Protein AF-A0A3D2R875-F1 (afdb_monomer_lite)

Foldseek 3Di:
DPPPPPPPDDPPPPPPPPPPQQCPDPLNVLLVLLVVLLVVCVVLLVLLVVLLVVLVVVCVVPVVPVLSVVLNVLSVVLNVLSVVLVVVVCVLDPPCSSVSVDHDDPVCPVVSVVSSVVSVVSSCSSVVSSVSSVVVVDD

pLDDT: mean 90.29, std 15.41, range [46.0, 98.5]

Sequence (139 aa):
MRHFLILLISFTLTFFSCQENPKNTPEYAQMERILAIHDAVMPEMGTISGLIGQLEPAFVADSTLVNYAAAVEDLKMANGAMMQWMMDFSEDFTTDEIMGKTMIDSEKQNLLDRYEESANGLKLKILGAIEQAQDLTKD

Structure (mmCIF, N/CA/C/O backbone):
data_AF-A0A3D2R875-F1
#
_entry.id   AF-A0A3D2R875-F1
#
loop_
_atom_site.group_PDB
_atom_site.id
_atom_site.type_symbol
_atom_site.label_atom_id
_atom_site.label_alt_id
_atom_site.label_comp_id
_atom_site.label_asym_id
_atom_site.label_entity_id
_atom_site.label_seq_id
_atom_site.pdbx_PDB_ins_code
_atom_site.Cartn_x
_atom_site.Cartn_y
_atom_site.Cartn_z
_atom_site.occupancy
_atom_site.B_iso_or_equiv
_atom_site.auth_seq_id
_atom_site.auth_comp_id
_atom_site.auth_asym_id
_atom_site.auth_atom_id
_atom_site.pdbx_PDB_model_num
ATOM 1 N N . MET A 1 1 ? -39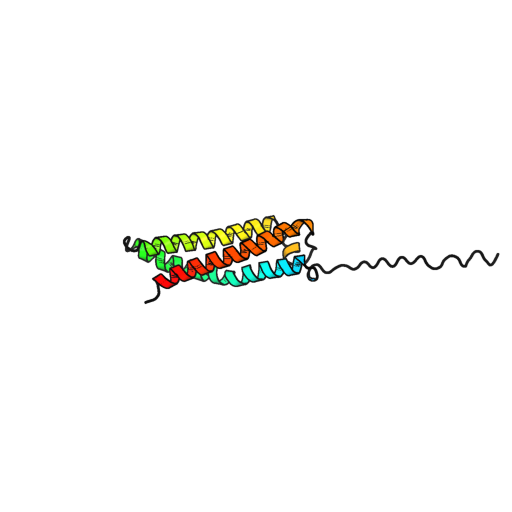.616 -3.653 69.480 1.00 53.38 1 MET A N 1
ATOM 2 C CA . MET A 1 1 ? -38.325 -3.609 68.758 1.00 53.38 1 MET A CA 1
ATOM 3 C C . MET A 1 1 ? -37.892 -5.018 68.356 1.00 53.38 1 MET A C 1
ATOM 5 O O . MET A 1 1 ? -37.170 -5.642 69.115 1.00 53.38 1 MET A O 1
ATOM 9 N N . ARG A 1 2 ? -38.374 -5.565 67.226 1.00 50.75 2 ARG A N 1
ATOM 10 C CA . ARG A 1 2 ? -37.778 -6.777 66.608 1.00 50.75 2 ARG A CA 1
ATOM 11 C C . ARG A 1 2 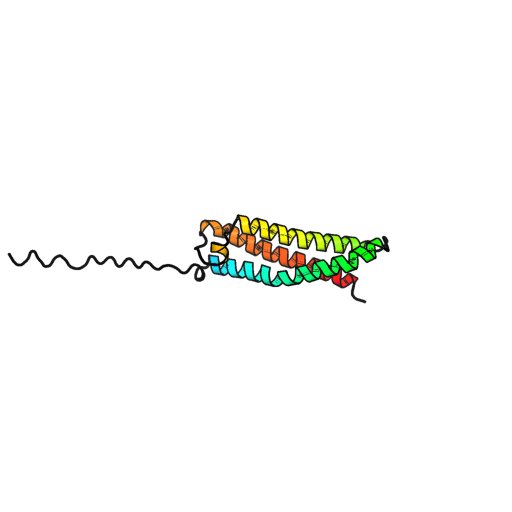? -38.252 -7.086 65.179 1.00 50.75 2 ARG A C 1
ATOM 13 O O . ARG A 1 2 ? -38.123 -8.214 64.740 1.00 50.75 2 ARG A O 1
ATOM 20 N 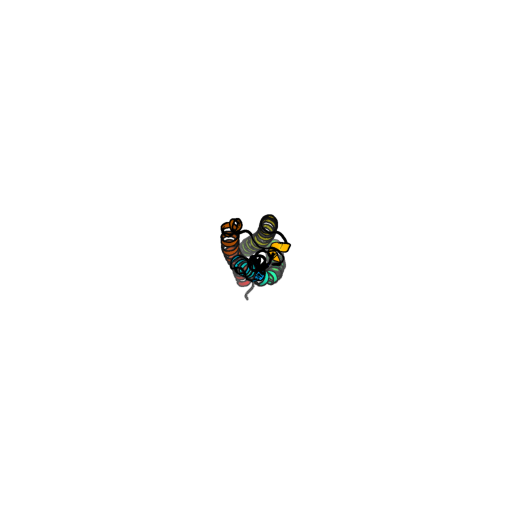N . HIS A 1 3 ? -38.813 -6.120 64.454 1.00 46.00 3 HIS A N 1
ATOM 21 C CA . HIS A 1 3 ? -39.193 -6.320 63.044 1.00 46.00 3 HIS A CA 1
ATOM 22 C C . HIS A 1 3 ? -38.714 -5.183 62.131 1.00 46.00 3 HIS A C 1
ATOM 24 O O . HIS A 1 3 ? -39.027 -5.167 60.952 1.00 46.00 3 HIS A O 1
ATOM 30 N N . PHE A 1 4 ? -37.904 -4.261 62.664 1.00 51.12 4 PHE A N 1
ATOM 31 C CA . PHE A 1 4 ? -37.353 -3.119 61.926 1.00 51.12 4 PHE A CA 1
ATOM 32 C C . PHE A 1 4 ? -35.918 -3.368 61.416 1.00 51.12 4 PHE A C 1
ATOM 34 O O . PHE A 1 4 ? -35.257 -2.448 60.960 1.00 51.12 4 PHE A O 1
ATOM 41 N N . LEU A 1 5 ? -35.411 -4.604 61.525 1.00 50.59 5 LEU A N 1
ATOM 42 C CA . LEU A 1 5 ? -34.001 -4.933 61.264 1.00 50.59 5 LEU A CA 1
ATOM 43 C C . LEU A 1 5 ? -33.792 -5.972 60.145 1.00 50.59 5 LEU A C 1
ATOM 45 O O . LEU A 1 5 ? -32.702 -6.518 60.025 1.00 50.59 5 LEU A O 1
ATOM 49 N N . ILE A 1 6 ? -34.828 -6.290 59.358 1.00 49.31 6 ILE A N 1
ATOM 50 C CA . ILE A 1 6 ? -34.774 -7.321 58.297 1.00 49.31 6 ILE A CA 1
ATOM 51 C C . ILE A 1 6 ? -35.348 -6.764 56.982 1.00 49.31 6 ILE A C 1
ATOM 53 O O . ILE A 1 6 ? -36.100 -7.413 56.269 1.00 49.31 6 ILE A O 1
ATOM 57 N N . LEU A 1 7 ? -35.022 -5.512 56.669 1.00 46.59 7 LEU A N 1
ATOM 58 C CA . LEU A 1 7 ? -35.281 -4.906 55.357 1.00 46.59 7 LEU A CA 1
ATOM 59 C C . LEU A 1 7 ? -34.003 -4.216 54.861 1.00 46.59 7 LEU A C 1
ATOM 61 O O . LEU A 1 7 ? -33.998 -3.082 54.401 1.00 46.59 7 LEU A O 1
ATOM 65 N N . LEU A 1 8 ? -32.887 -4.920 55.053 1.00 52.47 8 LEU A N 1
ATOM 66 C CA . LEU A 1 8 ? -31.530 -4.506 54.702 1.00 52.47 8 LEU A CA 1
ATOM 67 C C . LEU A 1 8 ? -30.850 -5.655 53.948 1.00 52.47 8 LEU A C 1
ATOM 69 O O . LEU A 1 8 ? -29.732 -6.049 54.252 1.00 52.47 8 LEU A O 1
ATOM 73 N N . ILE A 1 9 ? -31.581 -6.282 53.024 1.00 56.09 9 ILE A N 1
ATOM 74 C CA . ILE A 1 9 ? -31.073 -7.348 52.162 1.00 56.09 9 ILE A CA 1
ATOM 75 C C . ILE A 1 9 ? -31.725 -7.177 50.792 1.00 56.09 9 ILE A C 1
ATOM 77 O O . ILE A 1 9 ? -32.947 -7.127 50.684 1.00 56.09 9 ILE A O 1
ATOM 81 N N . SER A 1 10 ? -30.879 -7.156 49.765 1.00 56.84 10 SER A N 1
ATOM 82 C CA . SER A 1 10 ? -31.220 -7.187 48.341 1.00 56.84 10 SER A CA 1
ATOM 83 C C . SER A 1 10 ? -31.459 -5.839 47.656 1.00 56.84 10 SER A C 1
ATOM 85 O O . SER A 1 10 ? -32.489 -5.585 47.041 1.00 56.84 10 SER A O 1
ATOM 87 N N . PHE A 1 11 ? -30.431 -4.994 47.676 1.00 54.19 11 PHE A N 1
ATOM 88 C CA . PHE A 1 11 ? -30.123 -4.171 46.505 1.00 54.19 11 PHE A CA 1
ATOM 89 C C . PHE A 1 11 ? -28.633 -4.293 46.187 1.00 54.19 11 PHE A C 1
ATOM 91 O O . PHE A 1 11 ? -27.880 -3.326 46.159 1.00 54.19 11 PHE A O 1
ATOM 98 N N . THR A 1 12 ? -28.178 -5.532 45.999 1.00 58.62 12 THR A N 1
ATOM 99 C CA . THR A 1 12 ? -26.933 -5.777 45.276 1.00 58.62 12 THR A CA 1
ATOM 100 C C . THR A 1 12 ? -27.252 -5.606 43.797 1.00 58.62 12 THR A C 1
ATOM 102 O O . THR A 1 12 ? -27.551 -6.575 43.103 1.00 58.62 12 THR A O 1
ATOM 105 N N . LEU A 1 13 ? -27.232 -4.356 43.325 1.00 57.66 13 LEU A N 1
ATOM 106 C CA . LEU A 1 13 ? -26.944 -4.082 41.923 1.00 57.66 13 LEU A CA 1
ATOM 107 C C . LEU A 1 13 ? -25.549 -4.646 41.666 1.00 57.66 13 LEU A C 1
ATOM 109 O O . LEU A 1 13 ? -24.535 -4.016 41.964 1.00 57.66 13 LEU A O 1
ATOM 113 N N . THR A 1 14 ? -25.493 -5.874 41.169 1.00 51.88 14 THR A N 1
ATOM 114 C CA . THR A 1 14 ? -24.308 -6.380 40.496 1.00 51.88 14 THR A CA 1
ATOM 115 C C . THR A 1 14 ? -24.149 -5.540 39.238 1.00 51.88 14 THR A C 1
ATOM 117 O O . THR A 1 14 ? -24.734 -5.841 38.199 1.00 51.88 14 THR A O 1
ATOM 120 N N . PHE A 1 15 ? -23.392 -4.448 39.347 1.00 53.53 15 PHE A N 1
ATOM 121 C CA . PHE A 1 15 ? -22.738 -3.841 38.202 1.00 53.53 15 PHE A CA 1
ATOM 122 C C . PHE A 1 15 ? -21.812 -4.915 37.629 1.00 53.53 15 PHE A C 1
ATOM 124 O O . PHE A 1 15 ? -20.676 -5.074 38.074 1.00 53.53 15 PHE A O 1
ATOM 131 N N . PHE A 1 16 ? -22.315 -5.702 36.679 1.00 52.12 16 PHE A N 1
ATOM 132 C CA . PHE A 1 16 ? -21.462 -6.411 35.741 1.00 52.12 16 PHE A CA 1
ATOM 133 C C . PHE A 1 16 ? -20.758 -5.333 34.921 1.00 52.12 16 PHE A C 1
ATOM 135 O O . PHE A 1 16 ? -21.216 -4.945 33.852 1.00 52.12 16 PHE A O 1
ATOM 142 N N . SER A 1 17 ? -19.658 -4.805 35.455 1.00 46.16 17 SER A N 1
ATOM 143 C CA . SER A 1 17 ? -18.646 -4.147 34.644 1.00 46.16 17 SER A CA 1
ATOM 144 C C . SER A 1 17 ? -17.983 -5.253 33.825 1.00 46.16 17 SER A C 1
ATOM 146 O O . SER A 1 17 ? -16.936 -5.781 34.198 1.00 46.16 17 SER A O 1
ATOM 148 N N . CYS A 1 18 ? -18.656 -5.701 32.761 1.00 59.94 18 CYS A N 1
ATOM 149 C CA . CYS A 1 18 ? -17.954 -6.364 31.677 1.00 59.94 18 CYS A CA 1
ATOM 150 C C . CYS A 1 18 ? -17.048 -5.292 31.077 1.00 59.94 18 CYS A C 1
ATOM 152 O O . CYS A 1 18 ? -17.515 -4.428 30.343 1.00 59.94 18 CYS A O 1
ATOM 154 N N . GLN A 1 19 ? -15.764 -5.319 31.433 1.00 65.56 19 GLN A N 1
ATOM 155 C CA . GLN A 1 19 ? -14.750 -4.730 30.572 1.00 65.56 19 GLN A CA 1
ATOM 156 C C . GLN A 1 19 ? -14.754 -5.561 29.295 1.00 65.56 19 GLN A C 1
ATOM 158 O O . GLN A 1 19 ? -14.168 -6.641 29.237 1.00 65.56 19 GLN A O 1
ATOM 163 N N . GLU A 1 20 ? -15.525 -5.098 28.318 1.00 79.19 20 GLU A N 1
ATOM 164 C CA . GLU A 1 20 ? -15.518 -5.659 26.981 1.00 79.19 20 GLU A CA 1
ATOM 165 C C . GLU A 1 20 ? -14.098 -5.526 26.433 1.00 79.19 20 GLU A C 1
ATOM 167 O O . GLU A 1 20 ? -13.496 -4.452 26.467 1.00 79.19 20 GLU A O 1
ATOM 172 N N . ASN A 1 21 ? -13.512 -6.657 26.043 1.00 90.75 21 ASN A N 1
ATOM 173 C CA . ASN A 1 21 ? -12.186 -6.663 25.449 1.00 90.75 21 ASN A CA 1
ATOM 174 C C . ASN A 1 21 ? -12.320 -6.072 24.040 1.00 90.75 21 ASN A C 1
ATOM 176 O O . ASN A 1 21 ? -13.043 -6.676 23.243 1.00 90.75 21 ASN A O 1
ATOM 180 N N . PRO A 1 22 ? -11.615 -4.974 23.703 1.00 93.19 22 PRO A N 1
ATOM 181 C CA . PRO A 1 22 ? -11.705 -4.363 22.380 1.00 93.19 22 PRO A CA 1
ATOM 182 C C . PRO A 1 22 ? -11.467 -5.348 21.239 1.00 93.19 22 PRO A C 1
ATOM 184 O O . PRO A 1 22 ? -12.075 -5.233 20.185 1.00 93.19 22 PRO A O 1
ATOM 187 N N . LYS A 1 23 ? -10.643 -6.376 21.464 1.00 95.50 23 LYS A N 1
ATOM 188 C CA . LYS A 1 23 ? -10.337 -7.386 20.446 1.00 95.50 23 LYS A CA 1
ATOM 189 C C . LYS A 1 23 ? -11.475 -8.350 20.128 1.00 95.50 23 LYS A C 1
ATOM 191 O O . LYS A 1 23 ? -11.377 -9.102 19.168 1.00 95.50 23 LYS A O 1
ATOM 196 N N . ASN A 1 24 ? -12.533 -8.355 20.933 1.00 95.00 24 ASN A N 1
ATOM 197 C CA . ASN A 1 24 ? -13.674 -9.245 20.751 1.00 95.00 24 ASN A CA 1
ATOM 198 C C . ASN A 1 24 ? -14.846 -8.569 20.020 1.00 95.00 24 ASN A C 1
ATOM 200 O O . ASN A 1 24 ? -15.900 -9.194 19.897 1.00 95.00 24 ASN A O 1
ATOM 204 N N . THR A 1 25 ? -14.697 -7.321 19.561 1.00 94.88 25 THR A N 1
ATOM 205 C CA . THR A 1 25 ? -15.775 -6.598 18.876 1.00 94.88 25 THR A CA 1
ATOM 206 C C . THR A 1 25 ? -15.742 -6.808 17.354 1.00 94.88 25 THR A C 1
ATOM 208 O O . THR A 1 25 ? -14.679 -7.093 16.786 1.00 94.88 25 THR A O 1
ATOM 211 N N . PRO A 1 26 ? -16.886 -6.664 16.659 1.00 95.75 26 PRO A N 1
ATOM 212 C CA . PRO A 1 26 ? -16.939 -6.713 15.196 1.00 95.75 26 PRO A CA 1
ATOM 213 C C . PRO A 1 26 ? -16.052 -5.665 14.507 1.00 95.75 26 PRO A C 1
ATOM 215 O O . PRO A 1 26 ? -15.431 -5.963 13.486 1.00 95.75 26 PRO A O 1
ATOM 218 N N . GLU A 1 27 ? -15.960 -4.463 15.077 1.00 97.31 27 GLU A N 1
ATOM 219 C CA . GLU A 1 27 ? -15.155 -3.348 14.572 1.00 97.31 27 GLU A CA 1
ATOM 220 C C . GLU A 1 27 ? -13.668 -3.708 14.596 1.00 97.31 27 GLU A C 1
ATOM 222 O O . GLU A 1 27 ? -12.955 -3.513 13.611 1.00 97.31 27 GLU A O 1
ATOM 227 N N . TYR A 1 28 ? -13.193 -4.303 15.696 1.00 97.56 28 TYR A N 1
ATOM 228 C CA . TYR A 1 28 ? -11.806 -4.745 15.767 1.00 97.56 28 TYR A CA 1
ATOM 229 C C . TYR A 1 28 ? -11.530 -5.934 14.843 1.00 97.56 28 TYR A C 1
ATOM 231 O O . TYR A 1 28 ? -10.488 -5.980 14.196 1.00 97.56 28 TYR A O 1
ATOM 239 N N . ALA A 1 29 ? -12.482 -6.856 14.683 1.00 97.88 29 ALA A N 1
ATOM 240 C CA . ALA A 1 29 ? -12.348 -7.928 13.699 1.00 97.88 29 ALA A CA 1
ATOM 241 C C . ALA A 1 29 ? -12.226 -7.389 12.257 1.00 97.88 29 ALA A C 1
ATOM 243 O O . ALA A 1 29 ? -11.613 -8.030 11.405 1.00 97.88 29 ALA A O 1
ATOM 244 N N . GLN A 1 30 ? -12.807 -6.224 11.953 1.00 98.50 30 GLN A N 1
ATOM 245 C CA . GLN A 1 30 ? -12.616 -5.527 10.677 1.00 98.50 30 GLN A CA 1
ATOM 246 C C . GLN A 1 30 ? -11.265 -4.817 10.590 1.00 98.50 30 GLN A C 1
ATOM 248 O O . GLN A 1 30 ? -10.573 -4.958 9.582 1.00 98.50 30 GLN A O 1
ATOM 253 N N . MET A 1 31 ? -10.854 -4.135 11.660 1.00 98.25 31 MET A N 1
ATOM 254 C CA . MET A 1 31 ? -9.505 -3.584 11.807 1.00 98.25 31 MET A CA 1
ATOM 255 C C . MET A 1 31 ? -8.434 -4.652 11.524 1.00 98.25 31 MET A C 1
ATOM 257 O O . MET A 1 31 ? -7.531 -4.423 10.724 1.00 98.25 31 MET A O 1
ATOM 261 N N . GLU A 1 32 ? -8.565 -5.860 12.079 1.00 98.19 32 GLU A N 1
ATOM 262 C CA . GLU A 1 32 ? -7.634 -6.967 11.822 1.00 98.19 32 GLU A CA 1
ATOM 263 C C . GLU A 1 32 ? -7.578 -7.381 10.345 1.00 98.19 32 GLU A C 1
ATOM 265 O O . GLU A 1 32 ? -6.498 -7.678 9.835 1.00 98.19 32 GLU A O 1
ATOM 270 N N . ARG A 1 33 ? -8.707 -7.367 9.622 1.00 98.44 33 ARG A N 1
ATOM 271 C CA . ARG A 1 33 ? -8.717 -7.661 8.176 1.00 98.44 33 ARG A CA 1
ATOM 272 C C . ARG A 1 33 ? -7.991 -6.588 7.371 1.00 98.44 33 ARG A C 1
ATOM 274 O O . ARG A 1 33 ? -7.241 -6.929 6.459 1.00 98.44 33 ARG A O 1
ATOM 281 N N . ILE A 1 34 ? -8.172 -5.317 7.729 1.00 98.38 34 ILE A N 1
ATOM 282 C CA . ILE A 1 34 ? -7.451 -4.194 7.116 1.00 98.38 34 ILE A CA 1
ATOM 283 C C . ILE A 1 34 ? -5.940 -4.365 7.332 1.00 98.38 34 ILE A C 1
ATOM 285 O O . ILE A 1 34 ? -5.165 -4.314 6.374 1.00 98.38 34 ILE A O 1
ATOM 289 N N . LEU A 1 35 ? -5.521 -4.647 8.569 1.00 97.38 35 LEU A N 1
ATOM 290 C CA . LEU A 1 35 ? -4.113 -4.864 8.911 1.00 97.38 35 LEU A CA 1
ATOM 291 C C . LEU A 1 35 ? -3.524 -6.089 8.201 1.00 97.38 35 LEU A C 1
ATOM 293 O O . LEU A 1 35 ? -2.396 -6.033 7.719 1.00 97.38 35 LEU A O 1
ATOM 297 N N . ALA A 1 36 ? -4.297 -7.165 8.045 1.00 98.25 36 ALA A N 1
ATOM 298 C CA . ALA A 1 36 ? -3.863 -8.337 7.292 1.00 98.25 36 ALA A CA 1
ATOM 299 C C . ALA A 1 36 ? -3.603 -8.022 5.808 1.00 98.25 36 ALA A C 1
ATOM 301 O O . ALA A 1 36 ? -2.694 -8.600 5.209 1.00 98.25 36 ALA A O 1
ATOM 302 N N . ILE A 1 37 ? -4.368 -7.104 5.202 1.00 97.62 37 ILE A N 1
ATOM 303 C CA . ILE A 1 37 ? -4.106 -6.637 3.833 1.00 97.62 37 ILE A CA 1
ATOM 304 C C . ILE A 1 37 ? -2.805 -5.833 3.790 1.00 97.62 37 ILE A C 1
ATOM 306 O O . ILE A 1 37 ? -1.969 -6.109 2.931 1.00 97.62 37 ILE A O 1
ATOM 310 N N . HIS A 1 38 ? -2.618 -4.891 4.720 1.00 94.38 38 HIS A N 1
ATOM 311 C CA . HIS A 1 38 ? -1.384 -4.113 4.855 1.00 94.38 38 HIS A CA 1
ATOM 312 C C . HIS A 1 38 ? -0.150 -5.018 4.979 1.00 94.38 38 HIS A C 1
ATOM 314 O O . HIS A 1 38 ? 0.800 -4.886 4.206 1.00 94.38 38 HIS A O 1
ATOM 320 N N . ASP A 1 39 ? -0.188 -5.983 5.896 1.00 96.12 39 ASP A N 1
ATOM 321 C CA 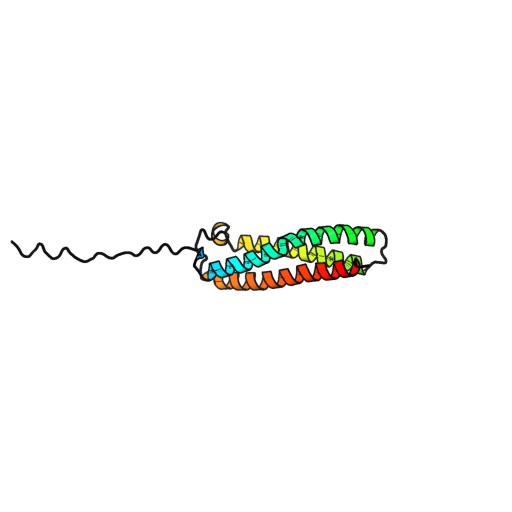. ASP A 1 39 ? 0.929 -6.894 6.142 1.00 96.12 39 ASP A CA 1
ATOM 322 C C . ASP A 1 39 ? 1.205 -7.789 4.930 1.00 96.12 39 ASP A C 1
ATOM 324 O O . ASP A 1 39 ? 2.361 -8.073 4.620 1.00 96.12 39 ASP A O 1
ATOM 328 N N . ALA A 1 40 ? 0.161 -8.197 4.201 1.00 95.69 40 ALA A N 1
ATOM 329 C CA . ALA A 1 40 ? 0.309 -8.995 2.990 1.00 95.69 40 ALA A CA 1
ATOM 330 C C . ALA A 1 40 ? 0.974 -8.228 1.836 1.00 95.69 40 ALA A C 1
ATOM 332 O O . ALA A 1 40 ? 1.659 -8.849 1.027 1.00 95.69 40 ALA A O 1
ATOM 333 N N . VAL A 1 41 ? 0.781 -6.906 1.736 1.00 94.69 41 VAL A N 1
ATOM 334 C CA . VAL A 1 41 ? 1.375 -6.083 0.663 1.00 94.69 41 VAL A CA 1
ATOM 335 C C . VAL A 1 41 ? 2.684 -5.407 1.068 1.00 94.69 41 VAL A C 1
ATOM 337 O O . VAL A 1 41 ? 3.406 -4.913 0.207 1.00 94.69 41 VAL A O 1
ATOM 340 N N . MET A 1 42 ? 3.035 -5.396 2.355 1.00 93.31 42 MET A N 1
ATOM 341 C CA . MET A 1 42 ? 4.276 -4.782 2.830 1.00 93.31 42 MET A CA 1
ATOM 342 C C . MET A 1 42 ? 5.546 -5.373 2.185 1.00 93.31 42 MET A C 1
ATOM 344 O O . MET A 1 42 ? 6.399 -4.582 1.771 1.00 93.31 42 MET A O 1
ATOM 348 N N . PRO A 1 43 ? 5.705 -6.708 2.027 1.00 96.19 43 PRO A N 1
ATOM 349 C CA . PRO A 1 43 ? 6.869 -7.276 1.341 1.00 96.19 43 PRO A CA 1
ATOM 350 C C . PRO A 1 43 ? 7.010 -6.776 -0.101 1.00 96.19 43 PRO A C 1
ATOM 352 O O . PRO A 1 43 ? 8.124 -6.591 -0.593 1.00 96.19 43 PRO A O 1
ATOM 355 N N . GLU A 1 44 ? 5.884 -6.484 -0.753 1.00 97.12 44 GLU A N 1
ATOM 356 C CA . GLU A 1 44 ? 5.844 -6.056 -2.147 1.00 97.12 44 GLU A CA 1
ATOM 357 C C . GLU A 1 44 ? 6.412 -4.651 -2.366 1.00 97.12 44 GLU A C 1
ATOM 359 O O . GLU A 1 44 ? 6.841 -4.327 -3.470 1.00 97.12 44 GLU A O 1
ATOM 364 N N . MET A 1 45 ? 6.531 -3.822 -1.325 1.00 95.19 45 MET A N 1
ATOM 365 C CA . MET A 1 45 ? 7.219 -2.525 -1.437 1.00 95.19 45 MET A CA 1
ATOM 366 C C . MET A 1 45 ? 8.713 -2.696 -1.754 1.00 95.19 45 MET A C 1
ATOM 368 O O . MET A 1 45 ? 9.313 -1.881 -2.465 1.00 95.19 45 MET A O 1
ATOM 372 N N . GLY A 1 46 ? 9.311 -3.793 -1.274 1.00 96.44 46 GLY A N 1
ATOM 373 C CA . GLY A 1 46 ? 10.661 -4.200 -1.658 1.00 96.44 46 GLY A CA 1
ATOM 374 C C . GLY A 1 46 ? 10.730 -4.601 -3.131 1.00 96.44 46 GLY A C 1
ATOM 375 O O . GLY A 1 46 ? 11.618 -4.137 -3.848 1.00 96.44 46 GLY A O 1
ATOM 376 N N . THR A 1 47 ? 9.753 -5.387 -3.597 1.00 97.81 47 THR A N 1
ATOM 377 C CA . THR A 1 47 ? 9.597 -5.766 -5.010 1.00 97.81 47 THR A CA 1
ATOM 378 C C . THR A 1 47 ? 9.487 -4.532 -5.908 1.00 97.81 47 THR A C 1
ATOM 380 O O . THR A 1 47 ? 10.237 -4.419 -6.878 1.00 97.81 47 THR A O 1
ATOM 383 N N . ILE A 1 48 ? 8.629 -3.565 -5.554 1.00 98.25 48 ILE A N 1
ATOM 384 C CA . ILE A 1 48 ? 8.476 -2.300 -6.286 1.00 98.25 48 ILE A CA 1
ATOM 385 C C . ILE A 1 48 ? 9.819 -1.581 -6.412 1.00 98.25 48 ILE A C 1
ATOM 387 O O . ILE A 1 48 ? 10.226 -1.203 -7.511 1.00 98.25 48 ILE A O 1
ATOM 391 N N . SER A 1 49 ? 10.520 -1.404 -5.291 1.00 97.81 49 SER A N 1
ATOM 392 C CA . SER A 1 49 ? 11.796 -0.683 -5.265 1.00 97.81 49 SER A CA 1
ATOM 393 C C . SER A 1 49 ? 12.854 -1.371 -6.134 1.00 97.81 49 SER A C 1
ATOM 395 O O . SER A 1 49 ? 13.600 -0.702 -6.849 1.00 97.81 49 SER A O 1
ATOM 397 N N . GLY A 1 50 ? 12.889 -2.708 -6.115 1.00 98.06 50 GLY A N 1
ATOM 398 C CA . GLY A 1 50 ? 13.770 -3.506 -6.967 1.00 98.06 50 GLY A CA 1
ATOM 399 C C . GLY A 1 50 ? 13.465 -3.340 -8.456 1.00 98.06 50 GLY A C 1
ATOM 400 O O . GLY A 1 50 ? 14.379 -3.091 -9.240 1.00 98.06 50 GLY A O 1
ATOM 401 N N . LEU A 1 51 ? 12.188 -3.410 -8.842 1.00 98.25 51 LEU A N 1
ATOM 402 C CA . LEU A 1 51 ? 11.757 -3.255 -10.235 1.00 98.25 51 LEU A CA 1
ATOM 403 C C . LEU A 1 51 ? 12.027 -1.843 -10.767 1.00 98.25 51 LEU A C 1
ATOM 405 O O . LEU A 1 51 ? 12.532 -1.705 -11.879 1.00 98.25 51 LEU A O 1
ATOM 409 N N . ILE A 1 52 ? 11.788 -0.798 -9.966 1.00 98.25 52 ILE A N 1
ATOM 410 C CA . ILE A 1 52 ? 12.181 0.577 -10.322 1.00 98.25 52 ILE A CA 1
ATOM 411 C C . ILE A 1 52 ? 13.693 0.640 -10.570 1.00 98.25 52 ILE A C 1
ATOM 413 O O . ILE A 1 52 ? 14.126 1.153 -11.601 1.00 98.25 52 ILE A O 1
ATOM 417 N N . GLY A 1 53 ? 14.494 0.068 -9.664 1.00 97.75 53 GLY A N 1
ATOM 418 C CA . GLY A 1 53 ? 15.954 0.032 -9.779 1.00 97.75 53 GLY A CA 1
ATOM 419 C C . GLY A 1 53 ? 16.480 -0.735 -10.998 1.00 97.75 53 GLY A C 1
ATOM 420 O O . GLY A 1 53 ? 17.610 -0.497 -11.416 1.00 97.75 53 GLY A O 1
ATOM 421 N N . GLN A 1 54 ? 15.674 -1.619 -11.587 1.00 96.62 54 GLN A N 1
ATOM 422 C CA . GLN A 1 54 ? 16.001 -2.346 -12.813 1.00 96.62 54 GLN A CA 1
ATOM 423 C C . GLN A 1 54 ? 15.538 -1.601 -14.074 1.00 96.62 54 GLN A C 1
ATOM 425 O O . GLN A 1 54 ? 16.313 -1.440 -15.018 1.00 96.62 54 GLN A O 1
ATOM 430 N N . LEU A 1 55 ? 14.280 -1.157 -14.100 1.00 97.44 55 LEU A N 1
ATOM 431 C CA . LEU A 1 55 ? 13.634 -0.600 -15.290 1.00 97.44 55 LEU A CA 1
ATOM 432 C C . LEU A 1 55 ? 14.061 0.845 -15.573 1.00 97.44 55 LEU A C 1
ATOM 434 O O . LEU A 1 55 ? 14.284 1.203 -16.730 1.00 97.44 55 LEU A O 1
ATOM 438 N N . GLU A 1 56 ? 14.208 1.674 -14.536 1.00 97.25 56 GLU A N 1
ATOM 439 C CA . GLU A 1 56 ? 14.524 3.098 -14.698 1.00 97.25 56 GLU A CA 1
ATOM 440 C C . GLU A 1 56 ? 15.905 3.319 -15.341 1.00 97.25 56 GLU A C 1
ATOM 442 O O . GLU A 1 56 ? 15.977 4.056 -16.328 1.00 97.25 56 GLU A O 1
ATOM 447 N N . PRO A 1 57 ? 16.996 2.647 -14.911 1.00 97.44 57 PRO A N 1
ATOM 448 C CA . PRO A 1 57 ? 18.287 2.777 -15.586 1.00 97.44 57 PRO A CA 1
ATOM 449 C C . PRO A 1 57 ? 18.278 2.264 -17.030 1.00 97.44 57 PRO A C 1
ATOM 451 O O . PRO A 1 57 ? 18.948 2.847 -17.882 1.00 97.44 57 PRO A O 1
ATOM 454 N N . ALA A 1 58 ? 17.523 1.198 -17.318 1.00 95.62 58 ALA A N 1
ATOM 455 C CA . ALA A 1 58 ? 17.415 0.645 -18.667 1.00 95.62 58 ALA A CA 1
ATOM 456 C C . ALA A 1 58 ? 16.749 1.643 -19.627 1.00 95.62 58 ALA A C 1
ATOM 458 O O . ALA A 1 58 ? 17.286 1.907 -20.700 1.00 95.62 58 ALA A O 1
ATOM 459 N N . PHE A 1 59 ? 15.651 2.275 -19.207 1.00 95.19 59 PHE A N 1
ATOM 460 C CA . PHE A 1 59 ? 15.012 3.342 -19.979 1.00 95.19 59 PHE A CA 1
ATOM 461 C C . PHE A 1 59 ? 15.899 4.590 -20.130 1.00 95.19 59 PHE A C 1
ATOM 463 O O . PHE A 1 59 ? 15.932 5.209 -21.191 1.00 95.19 59 PHE A O 1
ATOM 470 N N . VAL A 1 60 ? 16.655 4.970 -19.093 1.00 95.81 60 VAL A N 1
ATOM 471 C CA . VAL A 1 60 ? 17.603 6.097 -19.185 1.00 95.81 60 VAL A CA 1
ATOM 472 C C . VAL A 1 60 ? 18.714 5.819 -20.206 1.00 95.81 60 VAL A C 1
ATOM 474 O O . VAL A 1 60 ? 19.163 6.742 -20.886 1.00 95.81 60 VAL A O 1
ATOM 477 N N . ALA A 1 61 ? 19.156 4.564 -20.325 1.00 96.69 61 ALA A N 1
ATOM 478 C CA . ALA A 1 61 ? 20.153 4.150 -21.309 1.00 96.69 61 ALA A CA 1
ATOM 479 C C . ALA A 1 61 ? 19.584 4.048 -22.736 1.00 96.69 61 ALA A C 1
ATOM 481 O O . ALA A 1 61 ? 20.298 4.349 -23.694 1.00 96.69 61 ALA A O 1
ATOM 482 N N . ASP A 1 62 ? 18.315 3.656 -22.876 1.00 95.31 62 ASP A N 1
ATOM 483 C CA . ASP A 1 62 ? 17.603 3.553 -24.149 1.00 95.31 62 ASP A CA 1
ATOM 484 C C . ASP A 1 62 ? 16.184 4.131 -24.047 1.00 95.31 62 ASP A C 1
ATOM 486 O O . ASP A 1 62 ? 15.236 3.487 -23.589 1.00 95.31 62 ASP A O 1
ATOM 490 N N . SER A 1 63 ? 16.027 5.356 -24.552 1.00 93.25 63 SER A N 1
ATOM 491 C CA . SER A 1 63 ? 14.758 6.085 -24.518 1.00 93.25 63 SER A CA 1
ATOM 492 C C . SER A 1 63 ? 13.674 5.500 -25.427 1.00 93.25 63 SER A C 1
ATOM 494 O O . SER A 1 63 ? 12.533 5.963 -25.388 1.00 93.25 63 SER A O 1
ATOM 496 N N . THR A 1 64 ? 13.990 4.484 -26.237 1.00 94.81 64 THR A N 1
ATOM 497 C CA . THR A 1 64 ? 12.986 3.766 -27.030 1.00 94.81 64 THR A CA 1
ATOM 498 C C . THR A 1 64 ? 12.164 2.778 -26.193 1.00 94.81 64 THR A C 1
ATOM 500 O O . THR A 1 64 ? 11.067 2.403 -26.610 1.00 94.81 64 THR A O 1
ATOM 503 N N . LEU A 1 65 ? 12.612 2.439 -24.974 1.00 94.00 65 LEU A N 1
ATOM 504 C CA . LEU A 1 65 ? 11.912 1.576 -24.010 1.00 94.00 65 LEU A CA 1
ATOM 505 C C . LEU A 1 65 ? 10.773 2.315 -23.278 1.00 94.00 65 LEU A C 1
ATOM 507 O O . LEU A 1 65 ? 10.718 2.378 -22.052 1.00 94.00 65 LEU A O 1
ATOM 511 N N . VAL A 1 66 ? 9.842 2.911 -24.025 1.00 94.06 66 VAL A N 1
ATOM 512 C CA . VAL A 1 66 ? 8.754 3.746 -23.474 1.00 94.06 66 VAL A CA 1
ATOM 513 C C . VAL A 1 66 ? 7.849 2.972 -22.501 1.00 94.06 66 VAL A C 1
ATOM 515 O O . VAL A 1 66 ? 7.344 3.533 -21.531 1.00 94.06 66 VAL A O 1
ATOM 518 N N . ASN A 1 67 ? 7.679 1.668 -22.716 1.00 95.88 67 ASN A N 1
ATOM 519 C CA . ASN A 1 67 ? 6.963 0.769 -21.809 1.00 95.88 67 ASN A CA 1
ATOM 520 C C . ASN A 1 67 ? 7.635 0.643 -20.430 1.00 95.88 67 ASN A C 1
ATOM 522 O O . ASN A 1 67 ? 6.931 0.522 -19.431 1.00 95.88 67 ASN A O 1
ATOM 526 N N . TYR A 1 68 ? 8.967 0.726 -20.352 1.00 97.19 68 TYR A N 1
ATOM 527 C CA . TYR A 1 68 ? 9.687 0.696 -19.075 1.00 97.19 68 TYR A CA 1
ATOM 528 C C . TYR A 1 68 ? 9.425 1.980 -18.286 1.00 97.19 68 TYR A C 1
ATOM 530 O O . TYR A 1 68 ? 9.210 1.919 -17.079 1.00 97.19 68 TYR A O 1
ATOM 538 N N . ALA A 1 69 ? 9.384 3.134 -18.962 1.00 96.06 69 ALA A N 1
ATOM 539 C CA . ALA A 1 69 ? 9.051 4.406 -18.324 1.00 96.06 69 ALA A CA 1
ATOM 540 C C . ALA A 1 69 ? 7.644 4.391 -17.707 1.00 96.06 69 ALA A C 1
ATOM 542 O O . ALA A 1 69 ? 7.486 4.782 -16.552 1.00 96.06 69 ALA A O 1
ATOM 543 N N . ALA A 1 70 ? 6.650 3.884 -18.446 1.00 96.69 70 ALA A N 1
ATOM 544 C CA . ALA A 1 70 ? 5.281 3.747 -17.949 1.00 96.69 70 ALA A CA 1
ATOM 545 C C . ALA A 1 70 ? 5.209 2.814 -16.725 1.00 96.69 70 ALA A C 1
ATOM 547 O O . ALA A 1 70 ? 4.658 3.192 -15.695 1.00 96.69 70 ALA A O 1
ATOM 548 N N . ALA A 1 71 ? 5.856 1.645 -16.789 1.00 97.94 71 ALA A N 1
ATOM 549 C CA . ALA A 1 71 ? 5.898 0.715 -15.661 1.00 97.94 71 ALA A CA 1
ATOM 550 C C . ALA A 1 71 ? 6.577 1.324 -14.418 1.00 97.94 71 ALA A C 1
ATOM 552 O O . ALA A 1 71 ? 6.108 1.137 -13.298 1.00 97.94 71 ALA A O 1
ATOM 553 N N . VAL A 1 72 ? 7.656 2.097 -14.590 1.00 98.12 72 VAL A N 1
ATOM 554 C CA . VAL A 1 72 ? 8.307 2.824 -13.484 1.00 98.12 72 VAL A CA 1
ATOM 555 C C . VAL A 1 72 ? 7.367 3.857 -12.860 1.00 98.12 72 VAL A C 1
ATOM 557 O O . VAL A 1 72 ? 7.351 4.005 -11.636 1.00 98.12 72 VAL A O 1
ATOM 560 N N . GLU A 1 73 ? 6.592 4.577 -13.670 1.00 97.94 73 GLU A N 1
ATOM 561 C CA . GLU A 1 73 ? 5.606 5.541 -13.180 1.00 97.94 73 GLU A CA 1
ATOM 562 C C . GLU A 1 73 ? 4.506 4.847 -12.366 1.00 97.94 73 GLU A C 1
ATOM 564 O O . GLU A 1 73 ? 4.235 5.256 -11.234 1.00 97.94 73 GLU A O 1
ATOM 569 N N . ASP A 1 74 ? 3.950 3.745 -12.874 1.00 98.19 74 ASP A N 1
ATOM 570 C CA . ASP A 1 74 ? 2.924 2.957 -12.183 1.00 98.19 74 ASP A CA 1
ATOM 571 C C . ASP A 1 74 ? 3.424 2.399 -10.844 1.00 98.19 74 ASP A C 1
ATOM 573 O O . ASP A 1 74 ? 2.746 2.519 -9.818 1.00 98.19 74 ASP A O 1
ATOM 577 N N . LEU A 1 75 ? 4.653 1.876 -10.816 1.00 98.50 75 LEU A N 1
ATOM 578 C CA . LEU A 1 75 ? 5.328 1.412 -9.603 1.00 98.50 75 LEU A CA 1
ATOM 579 C C . LEU A 1 75 ? 5.509 2.539 -8.570 1.00 98.50 75 LEU A C 1
ATOM 581 O O . LEU A 1 75 ? 5.198 2.361 -7.388 1.00 98.50 75 LEU A O 1
ATOM 585 N N . LYS A 1 76 ? 5.962 3.726 -9.001 1.00 98.25 76 LYS A N 1
ATOM 586 C CA . LYS A 1 76 ? 6.109 4.907 -8.128 1.00 98.25 76 LYS A CA 1
ATOM 587 C C . LYS A 1 76 ? 4.756 5.374 -7.589 1.00 98.25 76 LYS A C 1
ATOM 589 O O . LYS A 1 76 ? 4.644 5.681 -6.401 1.00 98.25 76 LYS A O 1
ATOM 594 N N . MET A 1 77 ? 3.722 5.384 -8.430 1.00 98.19 77 MET A N 1
ATOM 595 C CA . MET A 1 77 ? 2.360 5.736 -8.031 1.00 98.19 77 MET A CA 1
ATOM 596 C C . MET A 1 77 ? 1.757 4.732 -7.047 1.00 98.19 77 MET A C 1
ATOM 598 O O . MET A 1 77 ? 1.030 5.139 -6.141 1.00 98.19 77 MET A O 1
ATOM 602 N N . ALA A 1 78 ? 2.019 3.434 -7.209 1.00 97.44 78 ALA A N 1
ATOM 603 C CA . ALA A 1 78 ? 1.566 2.405 -6.277 1.00 97.44 78 ALA A CA 1
ATOM 604 C C . ALA A 1 78 ? 2.243 2.553 -4.904 1.00 97.44 78 ALA A C 1
ATOM 606 O O . ALA A 1 78 ? 1.554 2.574 -3.883 1.00 97.44 78 ALA A O 1
ATOM 607 N N . ASN A 1 79 ? 3.565 2.759 -4.877 1.00 96.12 79 ASN A N 1
ATOM 608 C CA . ASN A 1 79 ? 4.315 3.010 -3.643 1.00 96.12 79 ASN A CA 1
ATOM 609 C C . ASN A 1 79 ? 3.836 4.277 -2.921 1.00 96.12 79 ASN A C 1
ATOM 611 O O . ASN A 1 79 ? 3.578 4.258 -1.719 1.00 96.12 79 ASN A O 1
ATOM 615 N N . GLY A 1 80 ? 3.668 5.376 -3.663 1.00 97.06 80 GLY A N 1
ATOM 616 C CA . GLY A 1 80 ? 3.166 6.632 -3.106 1.00 97.06 80 GLY A CA 1
ATOM 617 C C . GLY A 1 80 ? 1.746 6.503 -2.555 1.00 97.06 80 GLY A C 1
ATOM 618 O O . GLY A 1 80 ? 1.461 7.015 -1.476 1.00 97.06 80 GLY A O 1
ATOM 619 N N . ALA A 1 81 ? 0.872 5.766 -3.248 1.00 96.69 81 ALA A N 1
ATOM 620 C CA . ALA A 1 81 ? -0.481 5.501 -2.770 1.00 96.69 81 ALA A CA 1
ATOM 621 C C . ALA A 1 81 ? -0.483 4.715 -1.450 1.00 96.69 81 ALA A C 1
ATOM 623 O O . ALA A 1 81 ? -1.271 5.042 -0.569 1.00 96.69 81 ALA A O 1
ATOM 624 N N . MET A 1 82 ? 0.418 3.739 -1.280 1.00 95.00 82 MET A N 1
ATOM 625 C CA . MET A 1 82 ? 0.554 2.998 -0.020 1.00 95.00 82 MET A CA 1
ATOM 626 C C . MET A 1 82 ? 1.006 3.896 1.130 1.00 95.00 82 MET A C 1
ATOM 628 O O . MET A 1 82 ? 0.442 3.840 2.221 1.00 95.00 82 MET A O 1
ATOM 632 N N . MET A 1 83 ? 1.993 4.759 0.879 1.00 95.50 83 MET A N 1
ATOM 633 C CA . MET A 1 83 ? 2.473 5.711 1.882 1.00 95.50 83 MET A CA 1
ATOM 634 C C . MET A 1 83 ? 1.381 6.699 2.292 1.00 95.50 83 MET A C 1
ATOM 636 O O . MET A 1 83 ? 1.184 6.920 3.484 1.00 95.50 83 MET A O 1
ATOM 640 N N . GLN A 1 84 ? 0.650 7.259 1.324 1.00 97.69 84 GLN A N 1
ATOM 641 C CA . GLN A 1 84 ? -0.447 8.181 1.610 1.00 97.69 84 GLN A CA 1
ATOM 642 C C . GLN A 1 84 ? -1.571 7.493 2.382 1.00 97.69 84 GLN A C 1
ATOM 644 O O . GLN A 1 84 ? -2.013 8.014 3.399 1.00 97.69 84 GLN A O 1
ATOM 649 N N . TRP A 1 85 ? -1.968 6.295 1.951 1.00 97.56 85 TRP A N 1
ATOM 650 C CA . TRP A 1 85 ? -3.007 5.519 2.618 1.00 97.56 85 TRP A CA 1
ATOM 651 C C . TRP A 1 85 ? -2.664 5.250 4.088 1.00 97.56 85 TRP A C 1
ATOM 653 O O . TRP A 1 85 ? -3.520 5.414 4.951 1.00 97.56 85 TRP A O 1
ATOM 663 N N . MET A 1 86 ? -1.405 4.909 4.390 1.00 95.00 86 MET A N 1
ATOM 664 C CA . MET A 1 86 ? -0.948 4.699 5.768 1.00 95.00 86 MET A CA 1
ATOM 665 C C . MET A 1 86 ? -0.960 5.973 6.612 1.00 95.00 86 MET A C 1
ATOM 667 O O . MET A 1 86 ? -1.286 5.905 7.797 1.00 95.00 86 MET A O 1
ATOM 671 N N . MET A 1 87 ? -0.607 7.121 6.024 1.00 96.44 87 MET A N 1
ATOM 672 C CA . MET A 1 87 ? -0.695 8.408 6.717 1.00 96.44 87 MET A CA 1
ATOM 673 C C . MET A 1 87 ? -2.149 8.719 7.063 1.00 96.44 87 MET A C 1
ATOM 675 O O . MET A 1 87 ? -2.455 8.871 8.243 1.00 96.44 87 MET A O 1
ATOM 679 N N . ASP A 1 88 ? -3.043 8.689 6.073 1.00 97.69 88 ASP A N 1
ATOM 680 C CA . ASP A 1 88 ? -4.469 8.970 6.262 1.00 97.69 88 ASP A CA 1
ATOM 681 C C . ASP A 1 88 ? -5.080 8.017 7.304 1.00 97.69 88 ASP A C 1
ATOM 683 O O . ASP A 1 88 ? -5.783 8.438 8.217 1.00 97.69 88 ASP A O 1
ATOM 687 N N . PHE A 1 89 ? -4.773 6.718 7.211 1.00 97.81 89 PHE A N 1
ATOM 688 C CA . PHE A 1 89 ? -5.255 5.712 8.161 1.00 97.81 89 PHE A CA 1
ATOM 689 C C . PHE A 1 89 ? -4.834 6.011 9.606 1.00 97.81 89 PHE A C 1
ATOM 691 O O . PHE A 1 89 ? -5.623 5.828 10.533 1.00 97.81 89 PHE A O 1
ATOM 698 N N . SER A 1 90 ? -3.606 6.499 9.801 1.00 96.12 90 SER A N 1
ATOM 699 C CA . SER A 1 90 ? -3.083 6.870 11.121 1.00 96.12 90 SER A CA 1
ATOM 700 C C . SER A 1 90 ? -3.624 8.198 11.666 1.00 96.12 90 SER A C 1
ATOM 702 O O . SER A 1 90 ? -3.488 8.461 12.862 1.00 96.12 90 SER A O 1
ATOM 704 N N . GLU A 1 91 ? -4.238 9.031 10.820 1.00 97.25 91 GLU A N 1
ATOM 705 C CA . GLU A 1 91 ? -4.966 10.230 11.251 1.00 97.25 91 GLU A CA 1
ATOM 706 C C . GLU A 1 91 ? -6.365 9.874 11.779 1.00 97.25 91 GLU A C 1
ATOM 708 O O . GLU A 1 91 ? -6.810 10.444 12.778 1.00 97.25 91 GLU A O 1
ATOM 713 N N . ASP A 1 92 ? -7.026 8.888 11.163 1.00 97.62 92 ASP A N 1
ATOM 714 C CA . ASP A 1 92 ? -8.389 8.469 11.515 1.00 97.62 92 ASP A CA 1
ATOM 715 C C . ASP A 1 92 ? -8.439 7.443 12.668 1.00 97.62 92 ASP A C 1
ATOM 717 O O . ASP A 1 92 ? -9.401 7.417 13.454 1.00 97.62 92 ASP A O 1
ATOM 721 N N . PHE A 1 93 ? -7.398 6.615 12.820 1.00 97.75 93 PHE A N 1
ATOM 722 C CA . PHE A 1 93 ? -7.286 5.621 13.891 1.00 97.75 93 PHE A CA 1
ATOM 723 C C . PHE A 1 93 ? -6.026 5.809 14.729 1.00 97.75 93 PHE A C 1
ATOM 725 O O . PHE A 1 93 ? -4.898 5.821 14.241 1.00 97.75 93 PHE A O 1
ATOM 732 N N . THR A 1 94 ? -6.219 5.881 16.043 1.00 97.50 94 THR A N 1
ATOM 733 C CA . THR A 1 94 ? -5.120 5.963 17.002 1.00 97.50 94 THR A CA 1
ATOM 734 C C . THR A 1 94 ? -4.368 4.637 17.100 1.00 97.50 94 THR A C 1
ATOM 736 O O . THR A 1 94 ? -4.924 3.555 16.903 1.00 97.50 94 THR A O 1
ATOM 739 N N . THR A 1 95 ? -3.103 4.695 17.516 1.00 96.69 95 THR A N 1
ATOM 740 C CA . THR A 1 95 ? -2.298 3.492 17.777 1.00 96.69 95 THR A CA 1
ATOM 741 C C . THR A 1 95 ? -2.968 2.538 18.769 1.00 96.69 95 THR A C 1
ATOM 743 O O . THR A 1 95 ? -2.858 1.324 18.619 1.00 96.69 95 THR A O 1
ATOM 746 N N . ASP A 1 96 ? -3.666 3.053 19.782 1.00 97.69 96 ASP A N 1
ATOM 747 C CA . ASP A 1 96 ? -4.327 2.204 20.774 1.00 97.69 96 ASP A CA 1
ATOM 748 C C . ASP A 1 96 ? -5.572 1.503 20.208 1.00 97.69 96 ASP A C 1
ATOM 750 O O . ASP A 1 96 ? -5.787 0.330 20.522 1.00 97.69 96 ASP A O 1
ATOM 754 N N . GLU A 1 97 ? -6.324 2.152 19.314 1.00 97.31 97 GLU A N 1
ATOM 755 C CA . GLU A 1 97 ? -7.415 1.520 18.558 1.00 97.31 97 GLU A CA 1
ATOM 756 C C . GLU A 1 97 ? -6.872 0.429 17.628 1.00 97.31 97 GLU A C 1
ATOM 758 O O . GLU A 1 97 ? -7.333 -0.710 17.682 1.00 97.31 97 GLU A O 1
ATOM 763 N N . ILE A 1 98 ? -5.830 0.733 16.848 1.00 97.12 98 ILE A N 1
ATOM 764 C CA . ILE A 1 98 ? -5.190 -0.214 15.919 1.00 97.12 98 ILE A CA 1
ATOM 765 C C . ILE A 1 98 ? -4.646 -1.443 16.672 1.00 97.12 98 ILE A C 1
ATOM 767 O O . ILE A 1 98 ? -4.818 -2.590 16.255 1.00 97.12 98 ILE A O 1
ATOM 771 N N . MET A 1 99 ? -4.026 -1.235 17.837 1.00 96.69 99 MET A N 1
ATOM 772 C CA . MET A 1 99 ? -3.475 -2.317 18.664 1.00 96.69 99 MET A CA 1
ATOM 773 C C . MET A 1 99 ? -4.529 -3.077 19.488 1.00 96.69 99 MET A C 1
ATOM 775 O O . MET A 1 99 ? -4.181 -4.054 20.166 1.00 96.69 99 MET A O 1
ATOM 779 N N . GLY A 1 100 ? -5.792 -2.643 19.463 1.00 96.12 100 GLY A N 1
ATOM 780 C CA . GLY A 1 100 ? -6.888 -3.248 20.225 1.00 96.12 100 GLY A CA 1
ATOM 781 C C . GLY A 1 100 ? -6.739 -3.056 21.729 1.00 96.12 100 GLY A C 1
ATOM 782 O O . GLY A 1 100 ? -7.075 -3.946 22.510 1.00 96.12 100 GLY A O 1
ATOM 783 N N . LYS A 1 101 ? -6.155 -1.927 22.138 1.00 96.38 101 LYS A N 1
ATOM 784 C CA . LYS A 1 101 ? -6.029 -1.501 23.538 1.00 96.38 101 LYS A CA 1
ATOM 785 C C . LYS A 1 101 ? -7.225 -0.663 23.986 1.00 96.38 101 LYS A C 1
ATOM 787 O O . LYS A 1 101 ? -7.533 -0.647 25.175 1.00 96.38 101 LYS A O 1
ATOM 792 N N . THR A 1 102 ? -7.893 0.009 23.052 1.00 95.88 102 THR A N 1
ATOM 793 C CA . THR A 1 102 ? -9.115 0.790 23.280 1.00 95.88 102 THR A CA 1
ATOM 794 C C . THR A 1 102 ? -10.211 0.354 22.316 1.00 95.88 102 THR A C 1
ATOM 796 O O . THR A 1 102 ? -9.921 -0.160 21.238 1.00 95.88 102 THR A O 1
ATOM 799 N N . MET A 1 103 ? -11.470 0.549 22.715 1.00 95.38 103 MET A N 1
ATOM 800 C CA . MET A 1 103 ? -12.624 0.309 21.845 1.00 95.38 103 MET A CA 1
ATOM 801 C C . MET A 1 103 ? -12.565 1.241 20.633 1.00 95.38 103 MET A C 1
ATOM 803 O O . MET A 1 103 ? -12.211 2.412 20.782 1.00 95.38 103 MET A O 1
ATOM 807 N N . ILE A 1 104 ? -12.939 0.727 19.464 1.00 96.31 104 ILE A N 1
ATOM 808 C CA . ILE A 1 104 ? -13.219 1.552 18.289 1.00 96.31 104 ILE A CA 1
ATOM 809 C C . ILE A 1 104 ? -14.661 2.039 18.423 1.00 96.31 104 ILE A C 1
ATOM 811 O O . ILE A 1 104 ? -15.559 1.238 18.683 1.00 96.31 104 ILE A O 1
ATOM 815 N N . ASP A 1 105 ? -14.882 3.346 18.291 1.00 94.12 105 ASP A N 1
ATOM 816 C CA . ASP A 1 105 ? -16.233 3.904 18.356 1.00 94.12 105 ASP A CA 1
ATOM 817 C C . ASP A 1 105 ? -17.086 3.391 17.185 1.00 94.12 105 ASP A C 1
ATOM 819 O O . ASP A 1 105 ? -16.648 3.405 16.033 1.00 94.12 105 ASP A O 1
ATOM 823 N N . SER A 1 106 ? -18.327 2.999 17.471 1.00 92.56 106 SER A N 1
ATOM 824 C CA . SER A 1 106 ? -19.340 2.659 16.468 1.00 92.56 106 SER A CA 1
ATOM 825 C C . SER A 1 106 ? -19.549 3.753 15.409 1.00 92.56 106 SER A C 1
ATOM 827 O O . SER A 1 106 ? -19.867 3.448 14.260 1.00 92.56 106 SER A O 1
ATOM 829 N N . GLU A 1 107 ? -19.313 5.027 15.743 1.00 94.69 107 GLU A N 1
ATOM 830 C CA . GLU A 1 107 ? -19.373 6.140 14.788 1.00 94.69 107 GLU A CA 1
ATOM 831 C C . GLU A 1 107 ? -18.298 6.036 13.687 1.00 94.69 107 GLU A C 1
ATOM 833 O O . GLU A 1 107 ? -18.483 6.560 12.585 1.00 94.69 107 GLU A O 1
ATOM 838 N N . LYS A 1 108 ? -17.203 5.300 13.936 1.00 96.75 108 LYS A N 1
ATOM 839 C CA . LYS A 1 108 ? -16.129 5.043 12.963 1.00 96.75 108 LYS A CA 1
ATOM 840 C C . LYS A 1 108 ? -16.411 3.862 12.028 1.00 96.75 108 LYS A C 1
ATOM 842 O O . LYS A 1 108 ? -15.578 3.582 11.168 1.00 96.75 108 LYS A O 1
ATOM 847 N N . GLN A 1 109 ? -17.569 3.203 12.116 1.00 97.31 109 GLN A N 1
ATOM 848 C CA . GLN A 1 109 ? -17.897 2.060 11.250 1.00 97.31 109 GLN A CA 1
ATOM 849 C C . GLN A 1 109 ? -17.769 2.398 9.754 1.00 97.31 109 GLN A C 1
ATOM 851 O O . GLN A 1 109 ? -17.133 1.671 8.999 1.00 97.31 109 GLN A O 1
ATOM 856 N N . ASN A 1 110 ? -18.276 3.562 9.334 1.00 98.00 110 ASN A N 1
ATOM 857 C CA . ASN A 1 110 ? -18.153 4.004 7.940 1.00 98.00 110 ASN A CA 1
ATOM 858 C C . ASN A 1 110 ? -16.692 4.241 7.515 1.00 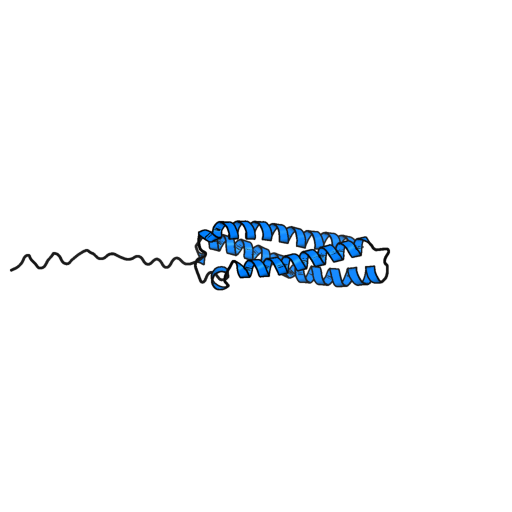98.00 110 ASN A C 1
ATOM 860 O O . ASN A 1 110 ? -16.368 4.116 6.334 1.00 98.00 110 ASN A O 1
ATOM 864 N N . LEU A 1 111 ? -15.810 4.619 8.449 1.00 98.31 111 LEU A N 1
ATOM 865 C CA . LEU A 1 111 ? -14.380 4.745 8.163 1.00 98.31 111 LEU A CA 1
ATOM 866 C C . LEU A 1 111 ? -13.768 3.362 7.962 1.00 98.31 111 LEU A C 1
ATOM 868 O O . LEU A 1 111 ? -13.089 3.160 6.961 1.00 98.31 111 LEU A O 1
ATOM 872 N N . LEU A 1 112 ? -14.059 2.401 8.845 1.00 98.50 112 LEU A N 1
ATOM 873 C CA . LEU A 1 112 ? -13.589 1.022 8.698 1.00 98.50 112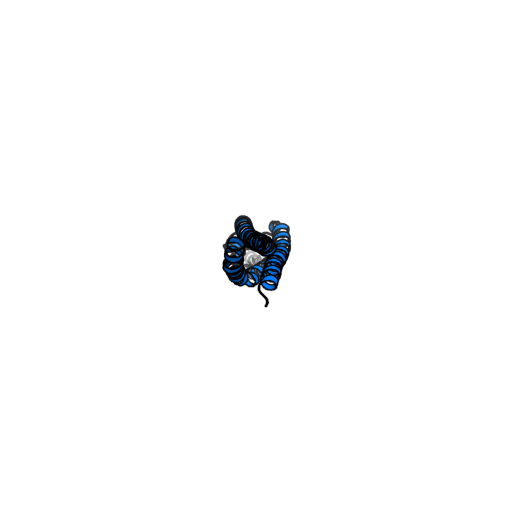 LEU A CA 1
ATOM 874 C C . LEU A 1 112 ? -13.992 0.423 7.345 1.00 98.50 112 LEU A C 1
ATOM 876 O O . LEU A 1 112 ? -13.135 -0.115 6.648 1.00 98.50 112 LEU A O 1
ATOM 880 N N . ASP A 1 113 ? -15.249 0.595 6.931 1.00 98.44 113 ASP A N 1
ATOM 881 C CA . ASP A 1 113 ? -15.739 0.094 5.642 1.00 98.44 113 ASP A CA 1
ATOM 882 C C . ASP A 1 113 ? -14.963 0.702 4.462 1.00 98.44 113 ASP A C 1
ATOM 884 O O . ASP A 1 113 ? -14.498 -0.013 3.571 1.00 98.44 113 ASP A O 1
ATOM 888 N N . ARG A 1 114 ? -14.744 2.024 4.485 1.00 98.38 114 ARG A N 1
ATOM 889 C CA . ARG A 1 114 ? -13.966 2.734 3.456 1.00 98.38 114 ARG A CA 1
ATOM 890 C C . ARG A 1 114 ? -12.496 2.322 3.439 1.00 98.38 114 ARG A C 1
ATOM 892 O O . ARG A 1 114 ? -11.893 2.229 2.365 1.00 98.38 114 ARG A O 1
ATOM 899 N N . TYR A 1 115 ? -11.891 2.104 4.603 1.00 98.50 115 TYR A N 1
ATOM 900 C CA . TYR A 1 115 ? -10.498 1.676 4.690 1.00 98.50 115 TYR A CA 1
ATOM 901 C C . TYR A 1 115 ? -10.315 0.226 4.261 1.00 98.50 115 TYR A C 1
ATOM 903 O O . TYR A 1 115 ? -9.347 -0.068 3.569 1.00 98.50 115 TYR A O 1
ATOM 911 N N . GLU A 1 116 ? -11.258 -0.662 4.565 1.00 98.50 116 GLU A N 1
ATOM 912 C CA . GLU A 1 116 ? -11.233 -2.036 4.063 1.00 98.50 116 GLU A CA 1
ATOM 913 C C . GLU A 1 116 ? -11.394 -2.082 2.537 1.00 98.50 116 GLU A C 1
ATOM 915 O O . GLU A 1 116 ? -10.625 -2.761 1.852 1.00 98.50 116 GLU A O 1
ATOM 920 N N . GLU A 1 117 ? -12.331 -1.316 1.973 1.00 98.50 117 GLU A N 1
ATOM 921 C CA . GLU A 1 117 ? -12.493 -1.210 0.519 1.00 98.50 117 GLU A CA 1
ATOM 922 C C . GLU A 1 117 ? -11.230 -0.643 -0.151 1.00 98.50 117 GLU A C 1
ATOM 924 O O . GLU A 1 117 ? -10.692 -1.234 -1.094 1.00 98.50 117 GLU A O 1
ATOM 929 N N . SER A 1 118 ? -10.711 0.476 0.358 1.00 97.81 118 SER A N 1
ATOM 930 C CA . SER A 1 118 ? -9.525 1.118 -0.217 1.00 97.81 118 SER A CA 1
ATOM 931 C C . SER A 1 118 ? -8.250 0.293 -0.036 1.00 97.81 118 SER A C 1
ATOM 933 O O . SER A 1 118 ? -7.434 0.274 -0.955 1.00 97.81 118 SER A O 1
ATOM 935 N N . ALA A 1 119 ? -8.096 -0.458 1.061 1.00 97.81 119 ALA A N 1
ATOM 936 C CA . ALA A 1 119 ? -6.990 -1.399 1.244 1.00 97.81 119 ALA A CA 1
ATOM 937 C C . ALA A 1 119 ? -7.010 -2.502 0.174 1.00 97.81 119 ALA A C 1
ATOM 939 O O . ALA A 1 119 ? -5.975 -2.833 -0.408 1.00 97.81 119 ALA A O 1
ATOM 940 N N . ASN A 1 120 ? -8.191 -3.038 -0.151 1.00 98.00 120 ASN A N 1
ATOM 941 C CA . ASN A 1 120 ? -8.336 -4.008 -1.238 1.00 98.00 120 ASN A CA 1
ATOM 942 C C . ASN A 1 120 ? -7.996 -3.391 -2.605 1.00 98.00 120 ASN A C 1
ATOM 944 O O . ASN A 1 120 ? -7.272 -4.003 -3.393 1.00 98.00 120 ASN A O 1
ATOM 948 N N . GLY A 1 121 ? -8.459 -2.168 -2.877 1.00 97.62 121 GLY A N 1
ATOM 949 C CA . GLY A 1 121 ? -8.106 -1.442 -4.101 1.00 97.62 121 GLY A CA 1
ATOM 950 C C . GLY A 1 121 ? -6.603 -1.171 -4.217 1.00 97.62 121 GLY A C 1
ATOM 951 O O . GLY A 1 121 ? -6.004 -1.357 -5.277 1.00 97.62 121 GLY A O 1
ATOM 952 N N . LEU A 1 122 ? -5.971 -0.797 -3.109 1.00 96.69 122 LEU A N 1
ATOM 953 C CA . LEU A 1 122 ? -4.539 -0.552 -3.020 1.00 96.69 122 LEU A CA 1
ATOM 954 C C . LEU A 1 122 ? -3.728 -1.825 -3.270 1.00 96.69 122 LEU A C 1
ATOM 956 O O . LEU A 1 122 ? -2.783 -1.801 -4.056 1.00 96.69 122 LEU A O 1
ATOM 960 N N . LYS A 1 123 ? -4.148 -2.953 -2.688 1.00 97.88 123 LYS A N 1
ATOM 961 C CA . LYS A 1 123 ? -3.564 -4.268 -2.969 1.00 97.88 123 LYS A CA 1
ATOM 962 C C . LYS A 1 123 ? -3.604 -4.595 -4.460 1.00 97.88 123 LYS A C 1
ATOM 964 O O . LYS A 1 123 ? -2.586 -5.001 -5.012 1.00 97.88 123 LYS A O 1
ATOM 969 N N . LEU A 1 124 ? -4.745 -4.398 -5.120 1.00 97.94 124 LEU A N 1
ATOM 970 C CA . LEU A 1 124 ? -4.865 -4.635 -6.563 1.00 97.94 124 LEU A CA 1
ATOM 971 C C . LEU A 1 124 ? -3.933 -3.724 -7.369 1.00 97.94 124 LEU A C 1
ATOM 973 O O . LEU A 1 124 ? -3.270 -4.197 -8.287 1.00 97.94 124 LEU A O 1
ATOM 977 N N . LYS A 1 125 ? -3.837 -2.441 -7.001 1.00 97.06 125 LYS A N 1
ATOM 978 C CA . LYS A 1 125 ? -2.938 -1.483 -7.657 1.00 97.06 125 LYS A CA 1
ATOM 979 C C . LYS A 1 125 ? -1.468 -1.887 -7.526 1.00 97.06 125 LYS A C 1
ATOM 981 O O . LYS A 1 125 ? -0.740 -1.845 -8.511 1.00 97.06 125 LYS A O 1
ATOM 986 N N . ILE A 1 126 ? -1.045 -2.288 -6.328 1.00 98.06 126 ILE A N 1
ATOM 987 C CA . ILE A 1 126 ? 0.326 -2.735 -6.046 1.00 98.06 126 ILE A CA 1
ATOM 988 C C . ILE A 1 126 ? 0.659 -3.983 -6.862 1.00 98.06 126 ILE A C 1
ATOM 990 O O . ILE A 1 126 ? 1.643 -3.990 -7.597 1.00 98.06 126 ILE A O 1
ATOM 994 N N . LEU A 1 127 ? -0.177 -5.020 -6.765 1.00 98.12 127 LEU A N 1
ATOM 995 C CA . LEU A 1 127 ? 0.072 -6.289 -7.447 1.00 98.12 127 LEU A CA 1
ATOM 996 C C . LEU A 1 127 ? 0.032 -6.132 -8.971 1.00 98.12 127 LEU A C 1
ATOM 998 O O . LEU A 1 127 ? 0.884 -6.690 -9.652 1.00 98.12 127 LEU A O 1
ATOM 1002 N N . GLY A 1 128 ? -0.896 -5.329 -9.496 1.00 98.00 128 GLY A N 1
ATOM 1003 C CA . GLY A 1 128 ? -0.984 -5.054 -10.929 1.00 98.00 128 GLY A CA 1
ATOM 1004 C C . GLY A 1 128 ? 0.236 -4.304 -11.470 1.00 98.00 128 GLY A C 1
ATOM 1005 O O . GLY A 1 128 ? 0.776 -4.692 -12.502 1.00 98.00 128 GLY A O 1
ATOM 1006 N N . ALA A 1 129 ? 0.720 -3.277 -10.760 1.00 98.19 129 ALA A N 1
ATOM 1007 C CA . ALA A 1 129 ? 1.926 -2.548 -11.165 1.00 98.19 129 ALA A CA 1
ATOM 1008 C C . ALA A 1 129 ? 3.170 -3.455 -11.161 1.00 98.19 129 ALA A C 1
ATOM 1010 O O . ALA A 1 129 ? 4.014 -3.374 -12.054 1.00 98.19 129 ALA A O 1
ATOM 1011 N N . ILE A 1 130 ? 3.270 -4.352 -10.175 1.00 98.31 130 ILE A N 1
ATOM 1012 C CA . ILE A 1 130 ? 4.345 -5.347 -10.096 1.00 98.31 130 ILE A CA 1
ATOM 1013 C C . ILE A 1 130 ? 4.258 -6.339 -11.252 1.00 98.31 130 ILE A C 1
ATOM 1015 O O . ILE A 1 130 ? 5.269 -6.576 -11.907 1.00 98.31 130 ILE A O 1
ATOM 1019 N N . GLU A 1 131 ? 3.079 -6.900 -11.520 1.00 97.94 131 GLU A N 1
ATOM 1020 C CA . GLU A 1 131 ? 2.871 -7.865 -12.603 1.00 97.94 131 GLU A CA 1
ATOM 1021 C C . GLU A 1 131 ? 3.259 -7.267 -13.960 1.00 97.94 131 GLU A C 1
ATOM 1023 O O . GLU A 1 131 ? 4.062 -7.856 -14.683 1.00 97.94 131 GLU A O 1
ATOM 1028 N N . GLN A 1 132 ? 2.787 -6.053 -14.259 1.00 96.81 132 GLN A N 1
ATOM 1029 C CA . GLN A 1 132 ? 3.125 -5.336 -15.491 1.00 96.81 132 GLN A CA 1
ATOM 1030 C C . GLN A 1 132 ? 4.632 -5.115 -15.640 1.00 96.81 132 GLN A C 1
ATOM 1032 O O . GLN A 1 132 ? 5.196 -5.345 -16.707 1.00 96.81 132 GLN A O 1
ATOM 1037 N N . ALA A 1 133 ? 5.302 -4.688 -14.571 1.00 97.62 133 ALA A N 1
ATOM 1038 C CA . ALA A 1 133 ? 6.743 -4.476 -14.579 1.00 97.62 133 ALA A CA 1
ATOM 1039 C C . ALA A 1 133 ? 7.532 -5.789 -14.711 1.00 97.62 133 ALA A C 1
ATOM 1041 O O . ALA A 1 133 ? 8.553 -5.828 -15.395 1.00 97.62 133 ALA A O 1
ATOM 1042 N N . GLN A 1 134 ? 7.065 -6.870 -14.085 1.00 97.25 134 GLN A N 1
ATOM 1043 C CA . GLN A 1 134 ? 7.668 -8.195 -14.214 1.00 97.25 134 GLN A CA 1
ATOM 1044 C C . GLN A 1 134 ? 7.504 -8.760 -15.624 1.00 97.25 134 GLN A C 1
ATOM 1046 O O . GLN A 1 134 ? 8.426 -9.388 -16.129 1.00 97.25 134 GLN A O 1
ATOM 1051 N N . ASP A 1 135 ? 6.375 -8.526 -16.291 1.00 96.94 135 ASP A N 1
ATOM 1052 C CA . ASP A 1 135 ? 6.166 -8.969 -17.675 1.00 96.94 135 ASP A CA 1
ATOM 1053 C C . ASP A 1 135 ? 7.166 -8.353 -18.658 1.00 96.94 135 ASP A C 1
ATOM 1055 O O . ASP A 1 135 ? 7.514 -8.981 -19.654 1.00 96.94 135 ASP A O 1
ATOM 1059 N N . LEU A 1 136 ? 7.679 -7.159 -18.357 1.00 94.88 136 LEU A N 1
ATOM 1060 C CA . LEU A 1 136 ? 8.719 -6.505 -19.150 1.00 94.88 136 LEU A CA 1
ATOM 1061 C C . LEU A 1 136 ? 10.122 -7.076 -18.912 1.00 94.88 136 LEU A C 1
ATOM 1063 O O . LEU A 1 136 ? 11.013 -6.839 -19.721 1.00 94.88 136 LEU A O 1
ATOM 1067 N N . THR A 1 137 ? 10.334 -7.792 -17.807 1.00 88.31 137 THR A N 1
ATOM 1068 C CA . THR A 1 137 ? 11.642 -8.347 -17.417 1.00 88.31 137 THR A CA 1
ATOM 1069 C C . THR A 1 137 ? 11.715 -9.867 -17.538 1.00 88.31 137 THR A C 1
ATOM 1071 O O . THR A 1 137 ? 12.753 -10.453 -17.230 1.00 88.31 137 THR A O 1
ATOM 1074 N N . LYS A 1 138 ? 10.631 -10.508 -17.991 1.00 82.75 138 LYS A N 1
ATOM 1075 C CA . LYS A 1 138 ? 10.599 -11.926 -18.355 1.00 82.75 138 LYS A CA 1
ATOM 1076 C C . LYS A 1 138 ? 11.236 -12.097 -19.738 1.00 82.75 138 LYS A C 1
ATOM 1078 O O . LYS A 1 138 ? 10.689 -11.611 -20.724 1.00 82.75 138 LYS A O 1
ATOM 1083 N N . ASP A 1 139 ? 12.377 -12.782 -19.779 1.00 56.06 139 ASP A N 1
ATOM 1084 C CA . ASP A 1 139 ? 12.998 -13.286 -21.015 1.00 56.06 139 ASP A CA 1
ATOM 1085 C C . ASP A 1 139 ? 12.171 -14.420 -21.653 1.00 56.06 139 ASP A C 1
ATOM 1087 O O . ASP A 1 139 ? 11.701 -15.315 -20.904 1.00 56.06 139 ASP A O 1
#

Secondary structure (DSSP, 8-state):
--SSSS---------------GGGSHHHHHHHHHHHHHHHHHHHHHHHHHHHHHHHHHHHH-TT-HHHHHHHHHHHHHHHHHHHHHHHHHHHS-HHHHTTSSPPPGGGHHHHHHHHHHHHHHHHHHHHHHHHHHHTT--

Radius of gyration: 26.23 Å; chains: 1; bounding box: 59×24×96 Å